Protein AF-A0A9D3S761-F1 (afdb_monomer_lite)

Sequence (137 aa):
MAGTALKRLMAEYKQLTLNPPEGIVAGPVNEENFFEWEALIMGPEDTCFEGGVFPAILSFPSDYPSAPEDEIHLRNVPPQHIPGRPRVHLHPARPRRRPHGLREQRRALEPRAERGEDPAVRGQHAGRAERRERSQR

Organism: Anguilla anguilla (NCBI:txid7936)

Structure (mmCIF, N/CA/C/O backbone):
data_AF-A0A9D3S761-F1
#
_entry.id   AF-A0A9D3S761-F1
#
loop_
_atom_site.group_PDB
_atom_site.id
_atom_site.type_symbol
_atom_site.label_atom_id
_atom_site.label_alt_id
_atom_site.label_comp_id
_atom_site.label_asym_id
_atom_site.label_entity_id
_atom_site.label_seq_id
_atom_site.pdbx_PDB_ins_code
_atom_site.Cartn_x
_atom_site.Cartn_y
_atom_site.Cartn_z
_atom_site.occupancy
_atom_site.B_iso_or_equiv
_atom_site.auth_seq_id
_atom_site.auth_comp_id
_atom_site.auth_asym_id
_atom_site.auth_atom_id
_atom_site.pdbx_PDB_model_num
ATOM 1 N N . MET A 1 1 ? 12.703 -11.622 -17.037 1.00 48.62 1 MET A N 1
ATOM 2 C CA . MET A 1 1 ? 12.870 -10.232 -17.520 1.00 48.62 1 MET A CA 1
ATOM 3 C C . MET A 1 1 ? 12.486 -9.281 -16.385 1.00 48.62 1 MET A C 1
ATOM 5 O O . MET A 1 1 ? 11.325 -8.936 -16.276 1.00 48.62 1 MET A O 1
ATOM 9 N N . ALA A 1 2 ? 13.419 -8.864 -15.521 1.00 57.59 2 ALA A N 1
ATOM 10 C CA . ALA A 1 2 ? 13.090 -8.028 -14.348 1.00 57.59 2 ALA A CA 1
ATOM 11 C C . ALA A 1 2 ? 12.852 -6.532 -14.675 1.00 57.59 2 ALA A C 1
ATOM 13 O O . ALA A 1 2 ? 12.344 -5.772 -13.855 1.00 57.59 2 ALA A O 1
ATOM 14 N N . GLY A 1 3 ? 13.205 -6.091 -15.890 1.00 69.88 3 GLY A N 1
ATOM 15 C CA . GLY A 1 3 ? 13.161 -4.676 -16.275 1.00 69.88 3 GLY A CA 1
ATOM 16 C C . GLY A 1 3 ? 11.761 -4.096 -16.508 1.00 69.88 3 GLY A C 1
ATOM 17 O O . GLY A 1 3 ? 11.621 -2.875 -16.524 1.00 69.88 3 GLY A O 1
ATOM 18 N N . THR A 1 4 ? 10.733 -4.929 -16.701 1.00 82.69 4 THR A N 1
ATOM 19 C CA . THR A 1 4 ? 9.351 -4.465 -16.931 1.00 82.69 4 THR A CA 1
ATOM 20 C C . THR A 1 4 ? 8.609 -4.248 -15.612 1.00 82.69 4 THR A C 1
ATOM 22 O O . THR A 1 4 ? 7.952 -3.220 -15.454 1.00 82.69 4 THR A O 1
ATOM 25 N N . ALA A 1 5 ? 8.792 -5.153 -14.644 1.00 85.31 5 ALA A N 1
ATOM 26 C CA . ALA A 1 5 ? 8.184 -5.069 -13.317 1.00 85.31 5 ALA A CA 1
ATOM 27 C C . ALA A 1 5 ? 8.613 -3.804 -12.568 1.00 85.31 5 ALA A C 1
ATOM 29 O O . ALA A 1 5 ? 7.772 -3.025 -12.126 1.00 85.31 5 ALA A O 1
ATOM 30 N N . LEU A 1 6 ? 9.921 -3.530 -12.528 1.00 88.44 6 LEU A N 1
ATOM 31 C CA . LEU A 1 6 ? 10.459 -2.334 -11.878 1.00 88.44 6 LEU A CA 1
ATOM 32 C C . LEU A 1 6 ? 9.903 -1.039 -12.489 1.00 88.44 6 LEU A C 1
ATOM 34 O O . LEU A 1 6 ? 9.496 -0.133 -11.768 1.00 88.44 6 LEU A O 1
ATOM 38 N N . LYS A 1 7 ? 9.832 -0.961 -13.825 1.00 88.69 7 LYS A N 1
ATOM 39 C CA . LYS A 1 7 ? 9.255 0.200 -14.523 1.00 88.69 7 LYS A CA 1
ATOM 40 C C . LYS A 1 7 ? 7.786 0.403 -14.169 1.00 88.69 7 LYS A C 1
ATOM 42 O O . LYS A 1 7 ? 7.356 1.546 -14.023 1.00 88.69 7 LYS A O 1
ATOM 47 N N . ARG A 1 8 ? 7.022 -0.687 -14.033 1.00 89.94 8 ARG A N 1
ATOM 48 C CA . ARG A 1 8 ? 5.624 -0.616 -13.604 1.00 89.94 8 ARG A CA 1
ATOM 49 C C . ARG A 1 8 ? 5.526 -0.101 -12.169 1.00 89.94 8 ARG A C 1
ATOM 51 O O . ARG A 1 8 ? 4.804 0.861 -11.949 1.00 89.94 8 ARG A O 1
ATOM 58 N N . LEU A 1 9 ? 6.291 -0.668 -11.238 1.00 90.62 9 LEU A N 1
ATOM 59 C CA . LEU A 1 9 ? 6.295 -0.260 -9.828 1.00 90.62 9 LEU A CA 1
ATOM 60 C C . LEU A 1 9 ? 6.701 1.212 -9.652 1.00 90.62 9 LEU A C 1
ATOM 62 O O . LEU A 1 9 ? 6.060 1.944 -8.906 1.00 90.62 9 LEU A O 1
ATOM 66 N N . MET A 1 10 ? 7.695 1.694 -10.400 1.00 90.88 10 MET A N 1
ATOM 67 C CA . MET A 1 10 ? 8.058 3.118 -10.411 1.00 90.88 10 MET A CA 1
ATOM 68 C C . MET A 1 10 ? 6.919 4.015 -10.918 1.00 90.88 10 MET A C 1
ATOM 70 O O . MET A 1 10 ? 6.715 5.113 -10.397 1.00 90.88 10 MET A O 1
ATOM 74 N N . ALA A 1 11 ? 6.172 3.569 -11.933 1.00 90.62 11 ALA A N 1
ATOM 75 C CA . ALA A 1 11 ? 5.023 4.310 -12.444 1.00 90.62 11 ALA A CA 1
ATOM 76 C C . ALA A 1 11 ? 3.873 4.353 -11.425 1.00 90.62 11 ALA A C 1
ATOM 78 O O . ALA A 1 11 ? 3.318 5.428 -11.206 1.00 90.62 11 ALA A O 1
ATOM 79 N N . GLU A 1 12 ? 3.564 3.226 -10.778 1.00 90.81 12 GLU A N 1
ATOM 80 C CA . GLU A 1 12 ? 2.575 3.122 -9.691 1.00 90.81 12 GLU A CA 1
ATOM 81 C C . GLU A 1 12 ? 2.952 4.039 -8.520 1.00 90.81 12 GLU A C 1
ATOM 83 O O . GLU A 1 12 ? 2.145 4.855 -8.081 1.00 90.81 12 GLU A O 1
ATOM 88 N N . TYR A 1 13 ? 4.213 4.000 -8.077 1.00 92.06 13 TYR A N 1
ATOM 89 C CA . TYR A 1 13 ? 4.703 4.858 -6.997 1.00 92.06 13 TYR A CA 1
ATOM 90 C C . TYR A 1 13 ? 4.539 6.346 -7.334 1.00 92.06 13 TYR A C 1
ATOM 92 O O . TYR A 1 13 ? 4.064 7.142 -6.520 1.00 92.06 13 TYR A O 1
ATOM 100 N N . LYS A 1 14 ? 4.859 6.731 -8.575 1.00 92.19 14 LYS A N 1
ATOM 101 C CA . LYS A 1 14 ? 4.637 8.098 -9.052 1.00 92.19 14 LYS A CA 1
ATOM 102 C C . LYS A 1 14 ? 3.152 8.467 -9.063 1.00 92.19 14 LYS A C 1
ATOM 104 O O . LYS A 1 14 ? 2.826 9.600 -8.721 1.00 92.19 14 LYS A O 1
ATOM 109 N N . GLN A 1 15 ? 2.260 7.551 -9.445 1.00 91.12 15 GLN A N 1
ATOM 110 C CA . GLN A 1 15 ? 0.815 7.796 -9.398 1.00 91.12 15 GLN A CA 1
ATOM 111 C C . GLN A 1 15 ? 0.319 7.985 -7.965 1.00 91.12 15 GLN A C 1
ATOM 113 O O . GLN A 1 15 ? -0.390 8.954 -7.71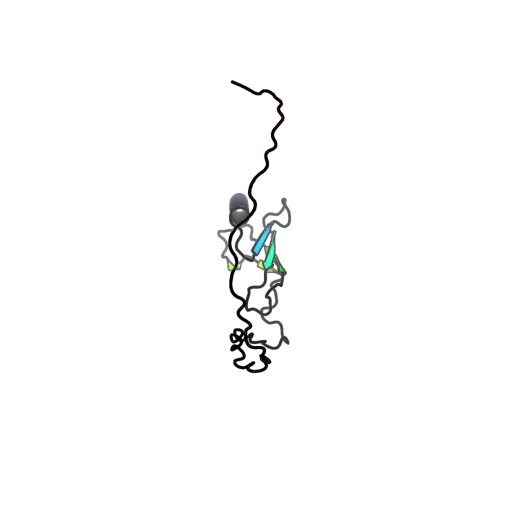8 1.00 91.12 15 GLN A O 1
ATOM 118 N N . LEU A 1 16 ? 0.756 7.145 -7.025 1.00 90.75 16 LEU A N 1
ATOM 119 C CA . LEU A 1 16 ? 0.432 7.286 -5.603 1.00 90.75 16 LEU A CA 1
ATOM 120 C C . LEU A 1 16 ? 0.958 8.595 -5.010 1.00 90.75 16 LEU A C 1
ATOM 122 O O . LEU A 1 16 ? 0.287 9.215 -4.196 1.00 90.75 16 LEU A O 1
ATOM 126 N N . THR A 1 17 ? 2.132 9.052 -5.449 1.00 89.38 17 THR A N 1
ATOM 127 C CA . THR A 1 17 ? 2.686 10.343 -5.010 1.00 89.38 17 THR A CA 1
ATOM 128 C C . THR A 1 17 ? 1.890 11.525 -5.574 1.00 89.38 17 THR A C 1
ATOM 130 O O . THR A 1 17 ? 1.720 12.538 -4.901 1.00 89.38 17 THR A O 1
ATOM 133 N N . LEU A 1 18 ? 1.420 11.422 -6.822 1.00 92.62 18 LEU A N 1
ATOM 134 C CA . LEU A 1 18 ? 0.661 12.483 -7.491 1.00 92.62 18 LEU A CA 1
ATOM 135 C C . LEU A 1 18 ? -0.790 12.565 -7.010 1.00 92.62 18 LEU A C 1
ATOM 137 O O . LEU A 1 18 ? -1.322 13.660 -6.865 1.00 92.62 18 LEU A O 1
ATOM 141 N N . ASN A 1 19 ? -1.422 11.415 -6.798 1.00 91.62 19 ASN A N 1
ATOM 142 C CA . ASN A 1 19 ? -2.818 11.286 -6.406 1.00 91.62 19 ASN A CA 1
ATOM 143 C C . ASN A 1 19 ? -2.906 10.265 -5.265 1.00 91.62 19 ASN A C 1
ATOM 145 O O . ASN A 1 19 ? -3.279 9.112 -5.507 1.00 91.62 19 ASN A O 1
ATOM 149 N N . PRO A 1 20 ? -2.521 10.653 -4.036 1.00 89.00 20 PRO A N 1
ATOM 150 C CA . PRO A 1 20 ? -2.577 9.742 -2.908 1.00 89.00 20 PRO A CA 1
ATOM 151 C C . PRO A 1 20 ? -4.039 9.388 -2.600 1.00 89.00 20 PRO A C 1
ATOM 153 O O . PRO A 1 20 ? -4.869 10.294 -2.469 1.00 89.00 20 PRO A O 1
ATOM 156 N N . PRO A 1 21 ? -4.379 8.093 -2.496 1.00 87.75 21 PRO A N 1
ATOM 157 C CA . PRO A 1 21 ? -5.695 7.673 -2.040 1.00 87.75 21 PRO A CA 1
ATOM 158 C C . PRO A 1 21 ? -5.959 8.167 -0.614 1.00 87.75 21 PRO A C 1
ATOM 160 O O . PRO A 1 21 ? -5.075 8.181 0.244 1.00 87.75 21 PRO A O 1
ATOM 163 N N . GLU A 1 22 ? -7.200 8.564 -0.346 1.00 88.25 22 GLU A N 1
ATOM 164 C CA . GLU A 1 22 ? -7.604 8.967 0.996 1.00 88.25 22 GLU A CA 1
ATOM 165 C C . GLU A 1 22 ? -7.431 7.794 1.964 1.00 88.25 22 GLU A C 1
ATOM 167 O O . GLU A 1 22 ? -7.779 6.653 1.658 1.00 88.25 22 GLU A O 1
ATOM 172 N N . GLY A 1 23 ? -6.850 8.057 3.131 1.00 86.62 23 GLY A N 1
ATOM 173 C CA . GLY A 1 23 ? -6.647 7.005 4.120 1.00 86.62 23 GLY A CA 1
ATOM 174 C C . GLY A 1 23 ? -5.404 6.143 3.909 1.00 86.62 23 GLY A C 1
ATOM 175 O O . GLY A 1 23 ? -5.089 5.369 4.802 1.00 86.62 23 GLY A O 1
ATOM 176 N N . ILE A 1 24 ? -4.685 6.235 2.786 1.00 89.81 24 ILE A N 1
ATOM 177 C CA . ILE A 1 24 ? -3.587 5.305 2.487 1.00 89.81 24 ILE A CA 1
ATOM 178 C C . ILE A 1 24 ? -2.349 6.062 2.011 1.00 89.81 24 ILE A C 1
ATOM 180 O O . ILE A 1 24 ? -2.388 6.836 1.058 1.00 89.81 24 ILE A O 1
ATOM 184 N N . VAL A 1 25 ? -1.215 5.778 2.644 1.00 90.62 25 VAL A N 1
ATOM 185 C CA . VAL A 1 25 ? 0.108 6.237 2.207 1.00 90.62 25 VAL A CA 1
ATOM 186 C C . VAL A 1 25 ? 0.946 5.003 1.932 1.00 90.62 25 VAL A C 1
ATOM 188 O O . VAL A 1 25 ? 1.039 4.160 2.809 1.00 90.62 25 VAL A O 1
ATOM 191 N N . ALA A 1 26 ? 1.544 4.864 0.750 1.00 92.62 26 ALA A N 1
ATOM 192 C CA . ALA A 1 26 ? 2.367 3.699 0.429 1.00 92.62 26 ALA A CA 1
ATOM 193 C C . ALA A 1 26 ? 3.592 4.066 -0.412 1.00 92.62 26 ALA A C 1
ATOM 195 O O . ALA A 1 26 ? 3.524 4.956 -1.262 1.00 92.62 26 ALA A O 1
ATOM 196 N N . GLY A 1 27 ? 4.700 3.359 -0.196 1.00 93.31 27 GLY A N 1
ATOM 197 C CA . GLY A 1 27 ? 5.932 3.547 -0.954 1.00 93.31 27 GLY A CA 1
ATOM 198 C C . GLY A 1 27 ? 6.973 2.458 -0.693 1.00 93.31 27 GLY A C 1
ATOM 199 O O . GLY A 1 27 ? 6.821 1.678 0.245 1.00 93.31 27 GLY A O 1
ATOM 200 N N . PRO A 1 28 ? 8.024 2.375 -1.524 1.00 93.25 28 PRO A N 1
ATOM 201 C CA . PRO A 1 28 ? 9.091 1.394 -1.356 1.00 93.25 28 PRO A CA 1
ATOM 202 C C . PRO A 1 28 ? 9.820 1.585 -0.020 1.00 93.25 28 PRO A C 1
ATOM 204 O O . PRO A 1 28 ? 10.110 2.711 0.378 1.00 93.25 28 PRO A O 1
ATOM 207 N N . VAL A 1 29 ? 10.146 0.477 0.653 1.00 90.88 29 VAL A N 1
ATOM 208 C CA . VAL A 1 29 ? 10.872 0.480 1.940 1.00 90.88 29 VAL A CA 1
ATOM 209 C C . VAL A 1 29 ? 12.305 0.992 1.761 1.00 90.88 29 VAL A C 1
ATOM 211 O O . VAL A 1 29 ? 12.851 1.655 2.640 1.00 90.88 29 VAL A O 1
ATOM 214 N N . ASN A 1 30 ? 12.925 0.678 0.621 1.00 88.50 30 ASN A N 1
ATOM 215 C CA . ASN A 1 30 ? 14.259 1.139 0.250 1.00 88.50 30 ASN A CA 1
ATOM 216 C C . ASN A 1 30 ? 14.303 1.429 -1.260 1.00 88.50 30 ASN A C 1
ATOM 218 O O . ASN A 1 30 ? 13.652 0.753 -2.056 1.00 88.50 30 ASN A O 1
ATOM 222 N N . GLU A 1 31 ? 15.117 2.400 -1.662 1.00 84.00 31 GLU A N 1
ATOM 223 C CA . GLU A 1 31 ? 15.351 2.785 -3.056 1.00 84.00 31 GLU A CA 1
ATOM 224 C C . GLU A 1 31 ? 16.037 1.669 -3.866 1.00 84.00 31 GLU A C 1
ATOM 226 O O . GLU A 1 31 ? 15.884 1.599 -5.086 1.00 84.00 31 GLU A O 1
ATOM 231 N N . GLU A 1 32 ? 16.751 0.761 -3.191 1.00 85.50 32 GLU A N 1
ATOM 232 C CA . GLU A 1 32 ? 17.407 -0.399 -3.808 1.00 85.50 32 GLU A CA 1
ATOM 233 C C . GLU A 1 32 ? 16.440 -1.560 -4.098 1.00 85.50 32 GLU A C 1
ATOM 235 O O . GLU A 1 32 ? 16.651 -2.314 -5.051 1.00 85.50 32 GLU A O 1
ATOM 240 N N . ASN A 1 33 ? 15.369 -1.706 -3.304 1.00 86.94 33 ASN A N 1
ATOM 241 C CA . ASN A 1 33 ? 14.392 -2.788 -3.438 1.00 86.94 33 ASN A CA 1
ATOM 242 C C . ASN A 1 33 ? 12.970 -2.246 -3.622 1.00 86.94 33 ASN A C 1
ATOM 244 O O . ASN A 1 33 ? 12.184 -2.142 -2.683 1.00 86.94 33 ASN A O 1
ATOM 248 N N . PHE A 1 34 ? 12.610 -1.994 -4.876 1.00 89.94 34 PHE A N 1
ATOM 249 C CA . PHE A 1 34 ? 11.269 -1.545 -5.252 1.00 89.94 34 PHE A CA 1
ATOM 250 C C . PHE A 1 34 ? 10.185 -2.629 -5.158 1.00 89.94 34 PHE A C 1
ATOM 252 O O . PHE A 1 34 ? 9.026 -2.319 -5.415 1.00 89.94 34 PHE A O 1
ATOM 259 N N . PHE A 1 35 ? 10.527 -3.876 -4.821 1.00 90.44 35 PHE A N 1
ATOM 260 C CA . PHE A 1 35 ? 9.564 -4.972 -4.682 1.00 90.44 35 PHE A CA 1
ATOM 261 C C . PHE A 1 35 ? 9.010 -5.111 -3.262 1.00 90.44 35 PHE A C 1
ATOM 263 O O . PHE A 1 35 ? 8.096 -5.901 -3.055 1.00 90.44 35 PHE A O 1
ATOM 270 N N . GLU A 1 36 ? 9.512 -4.353 -2.287 1.00 91.69 36 GLU A N 1
ATOM 271 C CA . GLU A 1 36 ? 8.943 -4.305 -0.938 1.00 91.69 36 GLU A CA 1
ATOM 272 C C . GLU A 1 36 ? 8.518 -2.888 -0.595 1.00 91.69 36 GLU A C 1
ATOM 274 O O . GLU A 1 36 ? 9.324 -1.958 -0.644 1.00 91.69 36 GLU A O 1
ATOM 279 N N . TRP A 1 37 ? 7.235 -2.713 -0.294 1.00 93.69 37 TRP A N 1
ATOM 280 C CA . TRP A 1 37 ? 6.646 -1.422 0.031 1.00 93.69 37 TRP A CA 1
ATOM 281 C C . TRP A 1 37 ? 6.068 -1.438 1.438 1.00 93.69 37 TRP A C 1
ATOM 283 O O . TRP A 1 37 ? 5.504 -2.436 1.880 1.00 93.69 37 TRP A O 1
ATOM 293 N N . GLU A 1 38 ? 6.182 -0.309 2.122 1.00 93.06 38 GLU A N 1
ATOM 294 C CA . GLU A 1 38 ? 5.459 -0.030 3.352 1.00 93.06 38 GLU A CA 1
ATOM 295 C C . GLU A 1 38 ? 4.229 0.812 3.021 1.00 93.06 38 GLU A C 1
ATOM 297 O O . GLU A 1 38 ? 4.300 1.773 2.252 1.00 93.06 38 GLU A O 1
ATOM 302 N N . ALA A 1 39 ? 3.092 0.432 3.594 1.00 91.50 39 ALA A N 1
ATOM 303 C CA . ALA A 1 39 ? 1.838 1.149 3.497 1.00 91.50 39 ALA A CA 1
ATOM 304 C C . ALA A 1 39 ? 1.307 1.479 4.893 1.00 91.50 39 ALA A C 1
ATOM 306 O O . ALA A 1 39 ? 1.211 0.612 5.754 1.00 91.50 39 ALA A O 1
ATOM 307 N N . LEU A 1 40 ? 0.921 2.728 5.114 1.00 90.44 40 LEU A N 1
ATOM 308 C CA . LEU A 1 40 ? 0.193 3.185 6.286 1.00 90.44 40 LEU A CA 1
ATOM 309 C C . LEU A 1 40 ? -1.279 3.309 5.914 1.00 90.44 40 LEU A C 1
ATOM 311 O O . LEU A 1 40 ? -1.646 4.115 5.057 1.00 90.44 40 LEU A O 1
ATOM 315 N N . ILE A 1 41 ? -2.112 2.510 6.570 1.00 90.19 41 ILE A N 1
ATOM 316 C CA . ILE A 1 41 ? -3.556 2.479 6.355 1.00 90.19 41 ILE A CA 1
ATOM 317 C C . ILE A 1 41 ? -4.221 3.167 7.543 1.00 90.19 41 ILE A C 1
ATOM 319 O O . ILE A 1 41 ? -4.098 2.717 8.682 1.00 90.19 41 ILE A O 1
ATOM 323 N N . MET A 1 42 ? -4.916 4.267 7.290 1.00 90.56 42 MET A N 1
ATOM 324 C CA . MET A 1 42 ? -5.765 4.938 8.264 1.00 90.56 42 MET A CA 1
ATOM 325 C C . MET A 1 42 ? -7.058 4.145 8.420 1.00 90.56 42 MET A C 1
ATOM 327 O O . MET A 1 42 ? -7.665 3.703 7.444 1.00 90.56 42 MET A O 1
ATOM 331 N N . GLY A 1 43 ? -7.473 3.944 9.665 1.00 87.00 43 GLY A N 1
ATOM 332 C CA . GLY A 1 43 ? -8.719 3.259 9.952 1.00 87.00 43 GLY A CA 1
ATOM 333 C C . GLY A 1 43 ? -9.921 4.068 9.453 1.00 87.00 43 GLY A C 1
ATOM 334 O O . GLY A 1 43 ? -9.982 5.267 9.742 1.00 87.00 43 GLY A O 1
ATOM 335 N N . PRO A 1 44 ? -10.878 3.442 8.743 1.00 86.06 44 PRO A N 1
ATOM 336 C CA . PRO A 1 44 ? -12.037 4.147 8.207 1.00 86.06 44 PRO A CA 1
ATOM 337 C C . PRO A 1 44 ? -12.916 4.728 9.317 1.00 86.06 44 PRO A C 1
ATOM 339 O O . PRO A 1 44 ? -13.020 4.132 10.399 1.00 86.06 44 PRO A O 1
ATOM 342 N N . GLU A 1 45 ? -13.599 5.833 9.015 1.00 84.88 45 GLU A N 1
ATOM 343 C CA . GLU A 1 45 ? -14.695 6.341 9.847 1.00 84.88 45 GLU A CA 1
ATOM 344 C C . GLU A 1 45 ? -15.799 5.286 10.013 1.00 84.88 45 GLU A C 1
ATOM 346 O O . GLU A 1 45 ? -15.936 4.369 9.198 1.00 84.88 45 GLU A O 1
ATOM 351 N N . ASP A 1 46 ? -16.537 5.360 11.119 1.00 83.38 46 ASP A N 1
ATOM 352 C CA . ASP A 1 46 ? -17.607 4.416 11.475 1.00 83.38 46 ASP A CA 1
ATOM 353 C C . ASP A 1 46 ? -17.146 2.957 11.697 1.00 83.38 46 ASP A C 1
ATOM 355 O O . ASP A 1 46 ? -17.963 2.036 11.826 1.00 83.38 46 ASP A O 1
ATOM 359 N N . THR A 1 47 ? -15.837 2.713 11.819 1.00 83.31 47 THR A N 1
ATOM 360 C CA . THR A 1 47 ? -15.284 1.398 12.180 1.00 83.31 47 THR A CA 1
ATOM 361 C C . THR A 1 47 ? -14.628 1.411 13.557 1.00 83.31 47 THR A C 1
ATOM 363 O O . THR A 1 47 ? -14.282 2.449 14.114 1.00 83.31 47 THR A O 1
ATOM 366 N N . CYS A 1 48 ? -14.380 0.230 14.134 1.00 80.88 48 CYS A N 1
ATOM 367 C CA . CYS A 1 48 ? -13.620 0.128 15.386 1.00 80.88 48 CYS A CA 1
ATOM 368 C C . CYS A 1 48 ? -12.141 0.536 15.249 1.00 80.88 48 CYS A C 1
ATOM 370 O O . CYS A 1 48 ? -11.450 0.620 16.271 1.00 80.88 48 CYS A O 1
ATOM 372 N N . PHE A 1 49 ? -11.691 0.778 14.016 1.00 82.06 49 PHE A N 1
ATOM 373 C CA . PHE A 1 49 ? -10.352 1.213 13.651 1.00 82.06 49 PHE A CA 1
ATOM 374 C C . PHE A 1 49 ? -10.254 2.728 13.441 1.00 82.06 49 PHE A C 1
ATOM 376 O O . PHE A 1 49 ? -9.138 3.204 13.264 1.00 82.06 49 PHE A O 1
ATOM 383 N N . GLU A 1 50 ? -11.370 3.472 13.476 1.00 86.50 50 GLU A N 1
ATOM 384 C CA . GLU A 1 50 ? -11.401 4.928 13.282 1.00 86.50 50 GLU A CA 1
ATOM 385 C C . GLU A 1 50 ? -10.323 5.635 14.121 1.00 86.50 50 GLU A C 1
ATOM 387 O O . GLU A 1 50 ? -10.168 5.383 15.321 1.00 86.50 50 GLU A O 1
ATOM 392 N N . GLY A 1 51 ? -9.544 6.501 13.464 1.00 85.00 51 GLY A N 1
ATOM 393 C CA . GLY A 1 51 ? -8.428 7.230 14.077 1.00 85.00 51 GLY A CA 1
ATOM 394 C C . GLY A 1 51 ? -7.163 6.396 14.331 1.00 85.00 51 GLY A C 1
ATOM 395 O O . GLY A 1 51 ? -6.183 6.926 14.854 1.00 85.00 51 GLY A O 1
ATOM 396 N N . GLY A 1 52 ? -7.158 5.108 13.979 1.00 87.69 52 GLY A N 1
ATOM 397 C CA . GLY A 1 52 ? -5.975 4.248 13.995 1.00 87.69 52 GLY A CA 1
ATOM 398 C C . GLY A 1 52 ? -5.122 4.391 12.733 1.00 87.69 52 GLY A C 1
ATOM 399 O O . GLY A 1 52 ? -5.627 4.742 11.669 1.00 87.69 52 GLY A O 1
ATOM 400 N N . VAL A 1 53 ? -3.829 4.078 12.846 1.00 89.62 53 VAL A N 1
ATOM 401 C CA . VAL A 1 53 ? -2.895 3.976 11.714 1.00 89.62 53 VAL A CA 1
ATOM 402 C C . VAL A 1 53 ? -2.222 2.612 11.778 1.00 89.62 53 VAL A C 1
ATOM 404 O O . VAL A 1 53 ? -1.635 2.256 12.800 1.00 89.62 53 VAL A O 1
ATOM 407 N N . PHE A 1 54 ? -2.323 1.849 10.694 1.00 88.81 54 PHE A N 1
ATOM 408 C CA . PHE A 1 54 ? -1.877 0.463 10.626 1.00 88.81 54 PHE A CA 1
ATOM 409 C C . PHE A 1 54 ? -0.784 0.319 9.564 1.00 88.81 54 PHE A C 1
ATOM 411 O O . PHE A 1 54 ? -1.080 0.474 8.377 1.00 88.81 54 PHE A O 1
ATOM 418 N N . PRO A 1 55 ? 0.471 0.051 9.965 1.00 89.19 55 PRO A N 1
ATOM 419 C CA . PRO A 1 55 ? 1.544 -0.227 9.025 1.00 89.19 55 PRO A CA 1
ATOM 420 C C . PRO A 1 55 ? 1.397 -1.639 8.449 1.00 89.19 55 PRO A C 1
ATOM 422 O O . PRO A 1 55 ? 1.249 -2.613 9.186 1.00 89.19 55 PRO A O 1
ATOM 425 N N . ALA A 1 56 ? 1.477 -1.747 7.130 1.00 90.19 56 ALA A N 1
ATOM 426 C CA . ALA A 1 56 ? 1.419 -2.981 6.370 1.00 90.19 56 ALA A CA 1
ATOM 427 C C . ALA A 1 56 ? 2.600 -3.054 5.397 1.00 90.19 56 ALA A C 1
ATOM 429 O O . ALA A 1 56 ? 3.071 -2.034 4.901 1.00 90.19 56 ALA A O 1
ATOM 430 N N . ILE A 1 57 ? 3.073 -4.266 5.115 1.00 90.81 57 ILE A N 1
ATOM 431 C CA . ILE A 1 57 ? 4.170 -4.501 4.170 1.00 90.81 57 ILE A CA 1
ATOM 432 C C . ILE A 1 57 ? 3.622 -5.243 2.956 1.00 90.81 57 ILE A C 1
ATOM 434 O O . ILE A 1 57 ? 3.024 -6.307 3.100 1.00 90.81 57 ILE A O 1
ATOM 438 N N . LEU A 1 58 ? 3.845 -4.688 1.771 1.00 89.94 58 LEU A N 1
ATOM 439 C CA . LEU A 1 58 ? 3.492 -5.249 0.471 1.00 89.94 58 LEU A CA 1
ATOM 440 C C . LEU A 1 58 ? 4.749 -5.826 -0.175 1.00 89.94 58 LEU A C 1
ATOM 442 O O . LEU A 1 58 ? 5.757 -5.131 -0.295 1.00 89.94 58 LEU A O 1
ATOM 446 N N . SER A 1 59 ? 4.693 -7.076 -0.623 1.00 90.19 59 SER A N 1
ATOM 447 C CA . SER A 1 59 ? 5.783 -7.704 -1.372 1.00 90.19 59 SER A CA 1
ATOM 448 C C . SER A 1 59 ? 5.309 -8.099 -2.767 1.00 90.19 59 SER A C 1
ATOM 450 O O . SER A 1 59 ? 4.369 -8.879 -2.910 1.00 90.19 59 SER A O 1
ATOM 452 N N . PHE A 1 60 ? 5.964 -7.547 -3.787 1.00 88.62 60 PHE A N 1
ATOM 453 C CA . PHE A 1 60 ? 5.653 -7.752 -5.197 1.00 88.62 60 PHE A CA 1
ATOM 454 C C . PHE A 1 60 ? 6.544 -8.847 -5.803 1.00 88.62 60 PHE A C 1
ATOM 456 O O . PHE A 1 60 ? 7.753 -8.866 -5.553 1.00 88.62 60 PHE A O 1
ATOM 463 N N . PRO A 1 61 ? 5.997 -9.734 -6.649 1.00 87.31 61 PRO A N 1
ATOM 464 C CA . PRO A 1 61 ? 6.796 -10.723 -7.359 1.00 87.31 61 PRO A CA 1
ATOM 465 C C . PRO A 1 61 ? 7.595 -10.093 -8.510 1.00 87.31 61 PRO A C 1
ATOM 467 O O . PRO A 1 61 ? 7.244 -9.048 -9.061 1.00 87.31 61 PRO A O 1
ATOM 470 N N . SER A 1 62 ? 8.663 -10.771 -8.937 1.00 82.69 62 SER A N 1
ATOM 471 C CA . SER A 1 62 ? 9.507 -10.321 -10.060 1.00 82.69 62 SER A CA 1
ATOM 472 C C . SER A 1 62 ? 8.800 -10.331 -11.424 1.00 82.69 62 SER A C 1
ATOM 474 O O . SER A 1 62 ? 9.265 -9.659 -12.345 1.00 82.69 62 SER A O 1
ATOM 476 N N . ASP A 1 63 ? 7.690 -11.064 -11.549 1.00 82.69 63 ASP A N 1
ATOM 477 C CA . ASP A 1 63 ? 6.868 -11.165 -12.765 1.00 82.69 63 ASP A CA 1
ATOM 478 C C . ASP A 1 63 ? 5.683 -10.178 -12.787 1.00 82.69 63 ASP A C 1
ATOM 480 O O . ASP A 1 63 ? 4.813 -10.239 -13.656 1.00 82.69 63 ASP A O 1
ATOM 484 N N . TYR A 1 64 ? 5.648 -9.221 -11.855 1.00 82.38 64 TYR A N 1
ATOM 485 C CA . TYR A 1 64 ? 4.642 -8.161 -11.840 1.00 82.38 64 TYR A CA 1
ATOM 486 C C . TYR A 1 64 ? 4.667 -7.324 -13.141 1.00 82.38 64 TYR A C 1
ATOM 488 O O . TYR A 1 64 ? 5.745 -7.018 -13.659 1.00 82.38 64 TYR A O 1
ATOM 496 N N . PRO A 1 65 ? 3.518 -6.890 -13.690 1.00 77.31 65 PRO A N 1
ATOM 497 C CA . PRO A 1 65 ? 2.137 -7.165 -13.276 1.00 77.31 65 PRO A CA 1
ATOM 498 C C . PRO A 1 65 ? 1.520 -8.411 -13.939 1.00 77.31 65 PRO A C 1
ATOM 500 O O . PRO A 1 65 ? 0.314 -8.599 -13.866 1.00 77.31 65 PRO A O 1
ATOM 503 N N . SER A 1 66 ? 2.309 -9.224 -14.648 1.00 76.31 66 SER A N 1
ATOM 504 C CA . SER A 1 66 ? 1.816 -10.408 -15.369 1.00 76.31 66 SER A CA 1
ATOM 505 C C . SER A 1 66 ? 1.414 -11.548 -14.429 1.00 76.31 66 SER A C 1
ATOM 507 O O . SER A 1 66 ? 0.618 -12.404 -14.813 1.00 76.31 66 SER A O 1
ATOM 509 N N . ALA A 1 67 ? 1.979 -11.571 -13.219 1.00 68.56 67 ALA A N 1
ATOM 510 C CA . ALA A 1 67 ? 1.552 -12.457 -12.146 1.00 68.56 67 ALA A CA 1
ATOM 511 C C . ALA A 1 67 ? 0.147 -12.064 -11.639 1.00 68.56 67 ALA A C 1
ATOM 513 O O . ALA A 1 67 ? -0.159 -10.870 -11.568 1.00 68.56 67 ALA A O 1
ATOM 514 N N . PRO A 1 68 ? -0.704 -13.041 -11.283 1.00 67.38 68 PRO A N 1
ATOM 515 C CA . PRO A 1 68 ? -2.023 -12.771 -10.720 1.00 67.38 68 PRO A CA 1
ATOM 516 C C . PRO A 1 68 ? -1.924 -11.951 -9.425 1.00 67.38 68 PRO A C 1
ATOM 518 O O . PRO A 1 68 ? -0.982 -12.101 -8.647 1.00 67.38 68 PRO A O 1
ATOM 521 N N . GLU A 1 69 ? -2.913 -11.088 -9.191 1.00 63.53 69 GLU A N 1
ATOM 522 C CA . GLU A 1 69 ? -2.946 -10.128 -8.074 1.00 63.53 69 GLU A CA 1
ATOM 523 C C . GLU A 1 69 ? -2.872 -10.809 -6.693 1.00 63.53 69 GLU A C 1
ATOM 525 O O . GLU A 1 69 ? -2.342 -10.230 -5.747 1.00 63.53 69 GLU A O 1
ATOM 530 N N . ASP A 1 70 ? -3.309 -12.071 -6.602 1.00 62.31 70 ASP A N 1
ATOM 531 C CA . ASP A 1 70 ? -3.204 -12.929 -5.414 1.00 62.31 70 ASP A CA 1
ATOM 532 C C . ASP A 1 70 ? -1.758 -13.229 -4.971 1.00 62.31 70 ASP A C 1
ATOM 534 O O . ASP A 1 70 ? -1.535 -13.689 -3.850 1.00 62.31 70 ASP A O 1
ATOM 538 N N . GLU A 1 71 ? -0.760 -12.983 -5.825 1.00 65.94 71 GLU A N 1
ATOM 539 C CA . GLU A 1 71 ? 0.653 -13.201 -5.497 1.00 65.94 71 GLU A CA 1
ATOM 540 C C . GLU A 1 71 ? 1.296 -11.986 -4.793 1.00 65.94 71 GLU A C 1
ATOM 542 O O . GLU A 1 71 ? 2.418 -12.082 -4.290 1.00 65.94 71 GLU A O 1
ATOM 547 N N . ILE A 1 72 ? 0.590 -10.847 -4.697 1.00 78.88 72 ILE A N 1
ATOM 548 C CA . ILE A 1 72 ? 1.035 -9.701 -3.891 1.00 78.88 72 ILE A CA 1
ATOM 549 C C . ILE A 1 72 ? 0.840 -10.044 -2.415 1.00 78.88 72 ILE A C 1
ATOM 551 O O . ILE A 1 72 ? -0.277 -10.144 -1.907 1.00 78.88 72 ILE A O 1
ATOM 555 N N . HIS A 1 73 ? 1.947 -10.206 -1.697 1.00 81.06 73 HIS A N 1
ATOM 556 C CA . HIS A 1 73 ? 1.897 -10.644 -0.311 1.00 81.06 73 HIS A CA 1
ATOM 557 C C . HIS A 1 73 ? 1.753 -9.444 0.631 1.00 81.06 73 HIS A C 1
ATOM 559 O O . HIS A 1 73 ? 2.700 -8.676 0.812 1.00 81.06 73 HIS A O 1
ATOM 565 N N . LEU A 1 74 ? 0.574 -9.291 1.242 1.00 82.50 74 LEU A N 1
ATOM 566 C CA . LEU A 1 74 ? 0.296 -8.261 2.245 1.00 82.50 74 LEU A CA 1
ATOM 567 C C . LEU A 1 74 ? 0.506 -8.822 3.659 1.00 82.50 74 LEU A C 1
ATOM 569 O O . LEU A 1 74 ? -0.203 -9.725 4.104 1.00 82.50 74 LEU A O 1
ATOM 573 N N . ARG A 1 75 ? 1.478 -8.271 4.385 1.00 81.44 75 ARG A N 1
ATOM 574 C CA . ARG A 1 75 ? 1.810 -8.633 5.771 1.00 81.44 75 ARG A CA 1
ATOM 575 C C . ARG A 1 75 ? 1.391 -7.514 6.730 1.00 81.44 75 ARG A C 1
ATOM 577 O O . ARG A 1 75 ? 1.365 -6.348 6.348 1.00 81.44 75 ARG A O 1
ATOM 584 N N . ASN A 1 76 ? 1.103 -7.877 7.983 1.00 77.00 76 ASN A N 1
ATOM 585 C CA . ASN A 1 76 ? 0.722 -6.969 9.082 1.00 77.00 76 ASN A CA 1
ATOM 586 C C . ASN A 1 76 ? -0.621 -6.232 8.913 1.00 77.00 76 ASN A C 1
ATOM 588 O O . ASN A 1 76 ? -0.807 -5.135 9.432 1.00 77.00 76 ASN A O 1
ATOM 592 N N . VAL A 1 77 ? -1.592 -6.852 8.238 1.00 68.81 77 VAL A N 1
ATOM 593 C CA . VAL A 1 77 ? -2.957 -6.311 8.153 1.00 68.81 77 VAL A CA 1
ATOM 594 C C . VAL A 1 77 ? -3.572 -6.233 9.554 1.00 68.81 77 VAL A C 1
ATOM 596 O O . VAL A 1 77 ? -3.459 -7.209 10.308 1.00 68.81 77 VAL A O 1
ATOM 599 N N . PRO A 1 78 ? -4.237 -5.119 9.925 1.00 64.88 78 PRO A N 1
ATOM 600 C CA . PRO A 1 78 ? -4.971 -5.063 11.178 1.00 64.88 78 PRO A CA 1
ATOM 601 C C . PRO A 1 78 ? -5.950 -6.238 11.267 1.00 64.88 78 PRO A C 1
ATOM 603 O O . PRO A 1 78 ? -6.590 -6.590 10.273 1.00 64.88 78 PRO A O 1
ATOM 606 N N . PRO A 1 79 ? -6.083 -6.876 12.440 1.00 65.31 79 PRO A N 1
ATOM 607 C CA . PRO A 1 79 ? -7.004 -7.988 12.595 1.00 65.31 79 PRO A CA 1
ATOM 608 C C . PRO A 1 79 ? -8.419 -7.526 12.242 1.00 65.31 79 PRO A C 1
ATOM 610 O O . PRO A 1 79 ? -8.937 -6.620 12.883 1.00 65.31 79 PRO A O 1
ATOM 613 N N . GLN A 1 80 ? -9.047 -8.192 11.264 1.00 61.72 80 GLN A N 1
ATOM 614 C CA . GLN A 1 80 ? -10.397 -7.923 10.725 1.00 61.72 80 GLN A CA 1
ATOM 615 C C . GLN A 1 80 ? -11.482 -7.802 11.824 1.00 61.72 80 GLN A C 1
ATOM 617 O O . GLN A 1 80 ? -12.569 -7.270 11.610 1.00 61.72 80 GLN A O 1
ATOM 622 N N . HIS A 1 81 ? -11.199 -8.344 13.011 1.00 55.31 81 HIS A N 1
ATOM 623 C CA . HIS A 1 81 ? -12.053 -8.348 14.182 1.00 55.31 81 HIS A CA 1
ATOM 624 C C . HIS A 1 81 ? -11.192 -8.082 15.420 1.00 55.31 81 HIS A C 1
ATOM 626 O O . HIS A 1 81 ? -10.336 -8.898 15.757 1.00 55.31 81 HIS A O 1
ATOM 632 N N . ILE A 1 82 ? -11.419 -6.963 16.113 1.00 56.72 82 ILE A N 1
ATOM 633 C CA . ILE A 1 82 ? -10.885 -6.753 17.466 1.00 56.72 82 ILE A CA 1
ATOM 634 C C . ILE A 1 82 ? -11.900 -7.360 18.448 1.00 56.72 82 ILE A C 1
ATOM 636 O O . ILE A 1 82 ? -12.943 -6.740 18.689 1.00 56.72 82 ILE A O 1
ATOM 640 N N . PRO A 1 83 ? -11.656 -8.556 19.017 1.00 47.75 83 PRO A N 1
ATOM 641 C CA . PRO A 1 83 ? -12.559 -9.127 20.006 1.00 47.75 83 PRO A CA 1
ATOM 642 C C . PRO A 1 83 ? -12.563 -8.251 21.267 1.00 47.75 83 PRO A C 1
ATOM 644 O O . PRO A 1 83 ? -11.520 -8.011 21.871 1.00 47.75 83 PRO A O 1
ATOM 647 N N . GLY A 1 84 ? -13.743 -7.774 21.675 1.00 55.62 84 GLY A N 1
ATOM 648 C CA . GLY A 1 84 ? -13.951 -7.172 22.999 1.00 55.62 84 GLY A CA 1
ATOM 649 C C . GLY A 1 84 ? -14.247 -5.669 23.064 1.00 55.62 84 GLY A C 1
ATOM 650 O O . GLY A 1 84 ? -14.472 -5.171 24.165 1.00 55.62 84 GLY A O 1
ATOM 651 N N . ARG A 1 85 ? -14.324 -4.927 21.947 1.00 51.66 85 ARG A N 1
ATOM 652 C CA . ARG A 1 85 ? -14.909 -3.570 21.986 1.00 51.66 85 ARG A CA 1
ATOM 653 C C . ARG A 1 85 ? -16.437 -3.659 21.867 1.00 51.66 85 ARG A C 1
ATOM 655 O O . ARG A 1 85 ? -16.925 -4.167 20.857 1.00 51.66 85 ARG A O 1
ATOM 662 N N . PRO A 1 86 ? -17.218 -3.184 22.857 1.00 45.03 86 PRO A N 1
ATOM 663 C CA . PRO A 1 86 ? -18.665 -3.106 22.705 1.00 45.03 86 PRO A CA 1
ATOM 664 C C . PRO A 1 86 ? -18.978 -2.189 21.518 1.00 45.03 86 PRO A C 1
ATOM 666 O O . PRO A 1 86 ? -18.412 -1.101 21.416 1.00 45.03 86 PRO A O 1
ATOM 669 N N . ARG A 1 87 ? -19.867 -2.631 20.616 1.00 52.03 87 ARG A N 1
ATOM 670 C CA . ARG A 1 87 ? -20.438 -1.795 19.547 1.00 52.03 87 ARG A CA 1
ATOM 671 C C . ARG A 1 87 ? -21.136 -0.607 20.199 1.00 52.03 87 ARG A C 1
ATOM 673 O O . ARG A 1 87 ? -22.323 -0.687 20.517 1.00 52.03 87 ARG A O 1
ATOM 680 N N . VAL A 1 88 ? -20.420 0.496 20.390 1.00 54.03 88 VAL A N 1
ATOM 681 C CA . VAL A 1 88 ? -21.059 1.786 20.613 1.00 54.03 88 VAL A CA 1
ATOM 682 C C . VAL A 1 88 ? -21.689 2.132 19.274 1.00 54.03 88 VAL A C 1
ATOM 684 O O . VAL A 1 88 ? -21.040 2.675 18.390 1.00 54.03 88 VAL A O 1
ATOM 687 N N . HIS A 1 89 ? -22.950 1.742 19.088 1.00 50.72 89 HIS A N 1
ATOM 688 C CA . HIS A 1 89 ? -23.777 2.389 18.084 1.00 50.72 89 HIS A CA 1
ATOM 689 C C . HIS A 1 89 ? -23.889 3.837 18.549 1.00 50.72 89 HIS A C 1
ATOM 691 O O . HIS A 1 89 ? -24.711 4.154 19.414 1.00 50.72 89 HIS A O 1
ATOM 697 N N . LEU A 1 90 ? -23.017 4.701 18.034 1.00 48.41 90 LEU A N 1
ATOM 698 C CA . LEU A 1 90 ? -23.232 6.136 18.054 1.00 48.41 90 LEU A CA 1
ATOM 699 C C . LEU A 1 90 ? -24.489 6.372 17.219 1.00 48.41 90 LEU A C 1
ATOM 701 O O . LEU A 1 90 ? -24.456 6.574 16.012 1.00 48.41 90 LEU A O 1
ATOM 705 N N . HIS A 1 91 ? -25.642 6.258 17.878 1.00 49.78 91 HIS A N 1
ATOM 706 C CA . HIS A 1 91 ? -26.886 6.764 17.337 1.00 49.78 91 HIS A 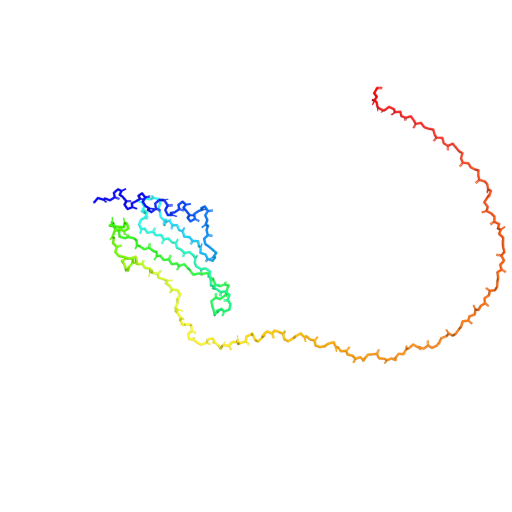CA 1
ATOM 707 C C . HIS A 1 91 ? -26.650 8.230 16.958 1.00 49.78 91 HIS A C 1
ATOM 709 O O . HIS A 1 91 ? -26.087 8.962 17.782 1.00 49.78 91 HIS A O 1
ATOM 715 N N . PRO A 1 92 ? -27.098 8.678 15.770 1.00 48.75 92 PRO A N 1
ATOM 716 C CA . PRO A 1 92 ? -26.977 10.073 15.382 1.00 48.75 92 PRO A CA 1
ATOM 717 C C . PRO A 1 92 ? -27.554 10.920 16.509 1.00 48.75 92 PRO A C 1
ATOM 719 O O . PRO A 1 92 ? -28.681 10.682 16.964 1.00 48.75 92 PRO A O 1
ATOM 722 N N . ALA A 1 93 ? -26.734 11.842 17.017 1.00 50.72 93 ALA A N 1
ATOM 723 C CA . ALA A 1 93 ? -27.079 12.704 18.130 1.00 50.72 93 ALA A CA 1
ATOM 724 C C . ALA A 1 93 ? -28.452 13.323 17.853 1.00 50.72 93 ALA A C 1
ATOM 726 O O . ALA A 1 93 ? -28.606 14.150 16.952 1.00 50.72 93 ALA A O 1
ATOM 727 N N . ARG A 1 94 ? -29.479 12.889 18.598 1.00 53.28 94 ARG A N 1
ATOM 728 C CA . ARG A 1 94 ? -30.807 13.491 18.483 1.00 53.28 94 ARG A CA 1
ATOM 729 C C . ARG A 1 94 ? -30.632 14.994 18.717 1.00 53.28 94 ARG A C 1
ATOM 731 O O . ARG A 1 94 ? -30.061 15.359 19.749 1.00 53.28 94 ARG A O 1
ATOM 738 N N . PRO A 1 95 ? -31.113 15.870 17.817 1.00 49.53 95 PRO A N 1
ATOM 739 C CA . PRO A 1 95 ? -31.021 17.301 18.038 1.00 49.53 95 PRO A CA 1
ATOM 740 C C . PRO A 1 95 ? -31.749 17.614 19.344 1.00 49.53 95 PRO A C 1
ATOM 742 O O . PRO A 1 95 ? -32.928 17.282 19.511 1.00 49.53 95 PRO A O 1
ATOM 745 N N . ARG A 1 96 ? -31.018 18.189 20.305 1.00 53.12 96 ARG A N 1
ATOM 746 C CA . ARG A 1 96 ? -31.563 18.601 21.601 1.00 53.12 96 ARG A CA 1
ATOM 747 C C . ARG A 1 96 ? -32.779 19.492 21.340 1.00 53.12 96 ARG A C 1
ATOM 749 O O . ARG A 1 96 ? -32.646 20.596 20.816 1.00 53.12 96 ARG A O 1
ATOM 756 N N . ARG A 1 97 ? -33.976 19.002 21.684 1.00 56.06 97 ARG A N 1
ATOM 757 C CA . 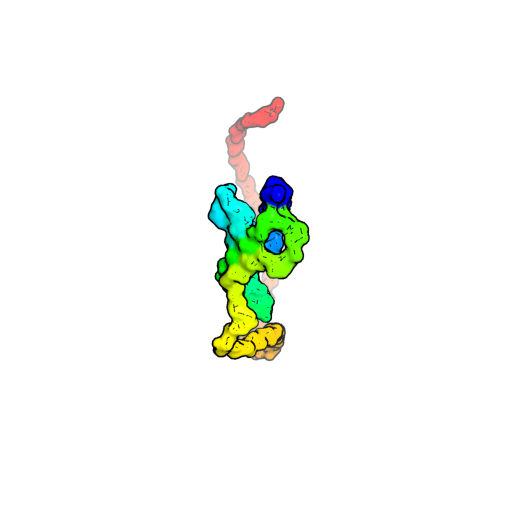ARG A 1 97 ? -35.195 19.817 21.695 1.00 56.06 97 ARG A CA 1
ATOM 758 C C . ARG A 1 97 ? -34.954 21.016 22.614 1.00 56.06 97 ARG A C 1
ATOM 760 O O . ARG A 1 97 ? -34.467 20.853 23.730 1.00 56.06 97 ARG A O 1
ATOM 767 N N . ARG A 1 98 ? -35.282 22.211 22.117 1.00 56.47 98 ARG A N 1
ATOM 768 C CA . ARG A 1 98 ? -35.217 23.476 22.862 1.00 56.47 98 ARG A CA 1
ATOM 769 C C . ARG A 1 98 ? -35.985 23.345 24.185 1.00 56.47 98 ARG A C 1
ATOM 771 O O . ARG A 1 98 ? -37.130 22.890 24.140 1.00 56.47 98 ARG A O 1
ATOM 778 N N . PRO A 1 99 ? -35.445 23.788 25.331 1.00 46.41 99 PRO A N 1
ATOM 779 C CA . PRO A 1 99 ? -36.278 23.991 26.502 1.00 46.41 99 PRO A CA 1
ATOM 780 C C . PRO A 1 99 ? -37.159 25.226 26.268 1.00 46.41 99 PRO A C 1
ATOM 782 O O . PRO A 1 99 ? -36.691 26.362 26.218 1.00 46.41 99 PRO A O 1
ATOM 785 N N . HIS A 1 100 ? -38.450 24.973 26.070 1.00 51.53 100 HIS A N 1
ATOM 786 C CA . HIS A 1 100 ? -39.518 25.955 26.204 1.00 51.53 100 HIS A CA 1
ATOM 787 C C . HIS A 1 100 ? -39.748 26.197 27.700 1.00 51.53 100 HIS A C 1
ATOM 789 O O . HIS A 1 100 ? -39.981 25.244 28.437 1.00 51.53 100 HIS A O 1
ATOM 795 N N . GLY A 1 101 ? -39.749 27.462 28.122 1.00 56.91 101 GLY A N 1
ATOM 796 C CA . GLY A 1 101 ? -40.301 27.864 29.416 1.00 56.91 101 GLY A CA 1
ATOM 797 C C . GLY A 1 101 ? -39.278 28.357 30.432 1.00 56.91 101 GLY A C 1
ATOM 798 O O . GLY A 1 101 ? -38.974 27.668 31.395 1.00 56.91 101 GLY A O 1
ATOM 799 N N . LEU A 1 102 ? -38.847 29.608 30.277 1.00 51.59 102 LEU A N 1
ATOM 800 C CA . LEU A 1 102 ? -38.545 30.452 31.431 1.00 51.59 102 LEU A CA 1
ATOM 801 C C . LEU A 1 102 ? -39.367 31.735 31.283 1.00 51.59 102 LEU A C 1
ATOM 803 O O . LEU A 1 102 ? -38.926 32.737 30.724 1.00 51.59 102 LEU A O 1
ATOM 807 N N . ARG A 1 103 ? -40.637 31.637 31.686 1.00 55.94 103 ARG A N 1
ATOM 808 C CA . ARG A 1 103 ? -41.469 32.799 31.988 1.00 55.94 103 ARG A CA 1
ATOM 809 C C . ARG A 1 103 ? -41.232 33.179 33.450 1.00 55.94 103 ARG A C 1
ATOM 811 O O . ARG A 1 103 ? -41.101 32.306 34.296 1.00 55.94 103 ARG A O 1
ATOM 818 N N . GLU A 1 104 ? -41.290 34.489 33.669 1.00 54.34 104 GLU A N 1
ATOM 819 C CA . GLU A 1 104 ? -41.552 35.189 34.935 1.00 54.34 104 GLU A CA 1
ATOM 820 C C . GLU A 1 104 ? -40.342 35.556 35.801 1.00 54.34 104 GLU A C 1
ATOM 822 O O . GLU A 1 104 ? -39.892 34.798 36.645 1.00 54.34 104 GLU A O 1
ATOM 827 N N . GLN A 1 105 ? -39.873 36.798 35.634 1.00 48.81 105 GLN A N 1
ATOM 828 C CA . GLN A 1 105 ? -40.049 37.854 36.646 1.00 48.81 105 GLN A CA 1
ATOM 829 C C . GLN A 1 105 ? -39.496 39.185 36.107 1.00 48.81 105 GLN A C 1
ATOM 831 O O . GLN A 1 105 ? -38.416 39.649 36.461 1.00 48.81 105 GLN A O 1
ATOM 836 N N . ARG A 1 106 ? -40.265 39.837 35.227 1.00 50.03 106 ARG A N 1
ATOM 837 C CA . ARG A 1 106 ? -40.100 41.273 34.972 1.00 50.03 106 ARG A CA 1
ATOM 838 C C . ARG A 1 106 ? -40.908 42.014 36.028 1.00 50.03 106 ARG A C 1
ATOM 840 O O . ARG A 1 106 ? -42.107 42.218 35.876 1.00 50.03 106 ARG A O 1
ATOM 847 N N . ARG A 1 107 ? -40.243 42.346 37.134 1.00 51.12 107 ARG A N 1
ATOM 848 C CA . ARG A 1 107 ? -40.782 43.230 38.166 1.00 51.12 107 ARG A CA 1
ATOM 849 C C . ARG A 1 107 ? -40.963 44.623 37.557 1.00 51.12 107 ARG A C 1
ATOM 851 O O . ARG A 1 107 ? -40.043 45.164 36.951 1.00 51.12 107 ARG A O 1
ATOM 858 N N . ALA A 1 108 ? -42.181 45.126 37.688 1.00 50.69 108 ALA A N 1
ATOM 859 C CA . ALA A 1 108 ? -42.657 46.414 37.217 1.00 50.69 108 ALA A CA 1
ATOM 860 C C . ALA A 1 108 ? -41.801 47.591 37.698 1.00 50.69 108 ALA A C 1
ATOM 862 O O . ALA A 1 108 ? -41.449 47.623 38.873 1.00 50.69 108 ALA A O 1
ATOM 863 N N . LEU A 1 109 ? -41.586 48.571 36.816 1.00 47.78 109 LEU A N 1
ATOM 864 C CA . LEU A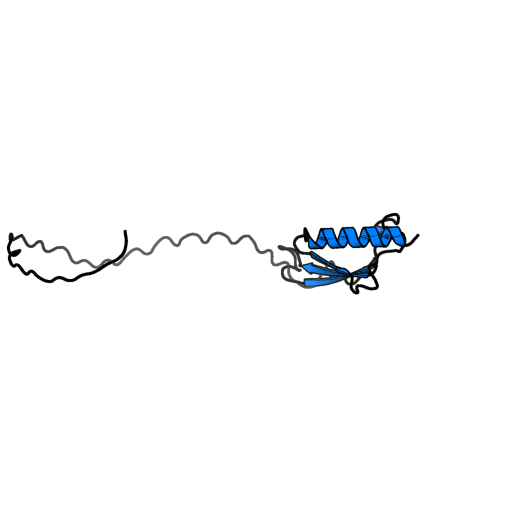 1 109 ? -41.691 50.002 37.111 1.00 47.78 109 LEU A CA 1
ATOM 865 C C . LEU A 1 109 ? -42.124 50.706 35.814 1.00 47.78 109 LEU A C 1
ATOM 867 O O . LEU A 1 109 ? -41.441 50.651 34.793 1.00 47.78 10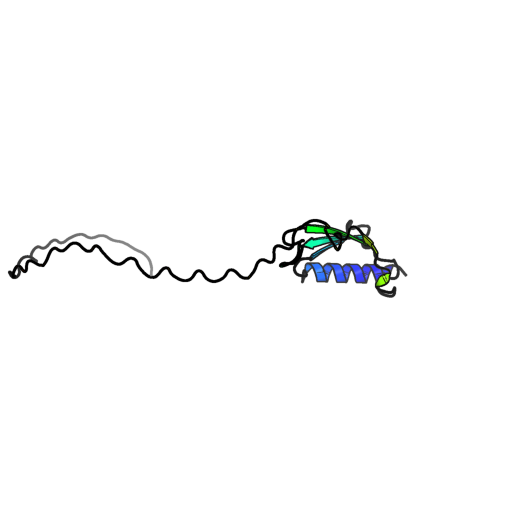9 LEU A O 1
ATOM 871 N N . GLU A 1 110 ? -43.323 51.272 35.868 1.00 53.88 110 GLU A N 1
ATOM 872 C CA . GLU A 1 110 ? -44.006 52.028 34.818 1.00 53.88 110 GLU A CA 1
ATOM 873 C C . GLU A 1 110 ? -43.413 53.445 34.613 1.00 53.88 110 GLU A C 1
ATOM 875 O O . GLU A 1 110 ? -42.580 53.889 35.409 1.00 53.88 110 GLU A O 1
ATOM 880 N N . PRO A 1 111 ? -43.787 54.142 33.521 1.00 48.50 111 PRO A N 1
ATOM 881 C CA . PRO A 1 111 ? -43.005 55.212 32.912 1.00 48.50 111 PRO A CA 1
ATOM 882 C C . PRO A 1 111 ? -43.299 56.591 33.512 1.00 48.50 111 PRO A C 1
ATOM 884 O O . PRO A 1 111 ? -44.441 56.920 33.830 1.00 48.50 111 PRO A O 1
ATOM 887 N N . ARG A 1 112 ? -42.278 57.455 33.575 1.00 43.16 112 ARG A N 1
ATOM 888 C CA . ARG A 1 112 ? -42.472 58.892 33.798 1.00 43.16 112 ARG A CA 1
ATOM 889 C C . ARG A 1 112 ? -42.099 59.654 32.535 1.00 43.16 112 ARG A C 1
ATOM 891 O O . ARG A 1 112 ? -40.932 59.775 32.180 1.00 43.16 112 ARG A O 1
ATOM 898 N N . ALA A 1 113 ? -43.137 60.116 31.850 1.00 48.69 113 ALA A N 1
ATOM 899 C CA . ALA A 1 113 ? -43.052 61.151 30.842 1.00 48.69 113 ALA A CA 1
ATOM 900 C C . ALA A 1 113 ? -42.598 62.455 31.503 1.00 48.69 113 ALA A C 1
ATOM 902 O O . ALA A 1 113 ? -43.270 62.930 32.418 1.00 48.69 113 ALA A O 1
ATOM 903 N N . GLU A 1 114 ? -41.521 63.055 31.004 1.00 50.34 114 GLU A N 1
ATOM 904 C CA . GLU A 1 114 ? -41.279 64.482 31.189 1.00 50.34 114 GLU A CA 1
ATOM 905 C C . GLU A 1 114 ? -41.113 65.148 29.827 1.00 50.34 114 GLU A C 1
ATOM 907 O O . GLU A 1 114 ? -40.500 64.619 28.899 1.00 50.34 114 GLU A O 1
ATOM 912 N N . ARG A 1 115 ? -41.845 66.255 29.720 1.00 46.69 115 ARG A N 1
ATOM 913 C CA . ARG A 1 115 ? -42.099 67.067 28.539 1.00 46.69 115 ARG A CA 1
ATOM 914 C C . ARG A 1 115 ? -40.882 67.927 28.221 1.00 46.69 115 ARG A C 1
ATOM 916 O O . ARG A 1 115 ? -39.990 68.080 29.044 1.00 46.69 115 ARG A O 1
ATOM 923 N N . GLY A 1 116 ? -40.876 68.421 26.988 1.00 43.25 116 GLY A N 1
ATOM 924 C CA . GLY A 1 116 ? -39.726 69.026 26.345 1.00 43.25 116 GLY A CA 1
ATOM 925 C C . GLY A 1 116 ? -39.269 70.355 26.921 1.00 43.25 116 GLY A C 1
ATOM 926 O O . GLY A 1 116 ? -39.985 71.002 27.671 1.00 43.25 116 GLY A O 1
ATOM 927 N N . GLU A 1 117 ? -38.106 70.769 26.435 1.00 49.12 117 GLU A N 1
ATOM 928 C CA . GLU A 1 117 ? -37.782 72.158 26.143 1.00 49.12 117 GLU A CA 1
ATOM 929 C C . GLU A 1 117 ? -36.707 72.192 25.043 1.00 49.12 117 GLU A C 1
ATOM 931 O O . GLU A 1 117 ? -35.896 71.276 24.900 1.00 49.12 117 GLU A O 1
ATOM 936 N N . ASP A 1 118 ? -36.847 73.215 24.207 1.00 47.19 118 ASP A N 1
ATOM 937 C CA . ASP A 1 118 ? -36.237 73.486 22.901 1.00 47.19 118 ASP A CA 1
ATOM 938 C C . ASP A 1 118 ? -34.838 74.166 23.087 1.00 47.19 118 ASP A C 1
ATOM 940 O O . ASP A 1 118 ? -34.234 74.045 24.152 1.00 47.19 118 ASP A O 1
ATOM 944 N N . PRO A 1 119 ? -34.218 74.837 22.102 1.00 51.25 119 PRO A N 1
ATOM 945 C CA . PRO A 1 119 ? -32.934 74.484 21.520 1.00 51.25 119 PRO A CA 1
ATOM 946 C C . PRO A 1 119 ? -31.874 75.569 21.786 1.00 51.25 119 PRO A C 1
ATOM 948 O O . PRO A 1 119 ? -32.030 76.735 21.424 1.00 51.25 119 PRO A O 1
ATOM 951 N N . ALA A 1 120 ? -30.720 75.217 22.337 1.00 43.38 120 ALA A N 1
ATOM 952 C CA . ALA A 1 120 ? -29.629 76.180 22.410 1.00 43.38 120 ALA A CA 1
ATOM 953 C C . ALA A 1 120 ? -28.275 75.509 22.247 1.00 43.38 120 ALA A C 1
ATOM 955 O O . ALA A 1 120 ? -28.029 74.421 22.754 1.00 43.38 120 ALA A O 1
ATOM 956 N N . VAL A 1 121 ? -27.380 76.261 21.610 1.00 52.59 121 VAL A N 1
ATOM 957 C CA . VAL A 1 121 ? -25.933 76.048 21.521 1.00 52.59 121 VAL A CA 1
ATOM 958 C C . VAL A 1 121 ? -25.469 75.238 20.308 1.00 52.59 121 VAL A C 1
ATOM 960 O O . VAL A 1 121 ? -25.055 74.086 20.390 1.00 52.59 121 VAL A O 1
ATOM 963 N N . ARG A 1 122 ? -25.341 75.937 19.174 1.00 45.19 122 ARG A N 1
ATOM 964 C CA . ARG A 1 122 ? -24.125 75.782 18.366 1.00 45.19 122 ARG A CA 1
ATOM 965 C C . ARG A 1 122 ? -23.669 77.121 17.796 1.00 45.19 122 ARG A C 1
ATOM 967 O O . ARG A 1 122 ? -23.948 77.474 16.659 1.00 45.19 122 ARG A O 1
ATOM 974 N N . GLY A 1 123 ? -22.952 77.860 18.633 1.00 42.66 123 GLY A N 1
ATOM 975 C CA . GLY A 1 123 ? -22.085 78.959 18.232 1.00 42.66 123 GLY A CA 1
ATOM 976 C C . GLY A 1 123 ? -20.706 78.752 18.854 1.00 42.66 123 GLY A C 1
ATOM 977 O O . GLY A 1 123 ? -20.623 78.217 19.958 1.00 42.66 123 GLY A O 1
ATOM 978 N N . GLN A 1 124 ? -19.678 79.241 18.148 1.00 53.28 124 GLN A N 1
ATOM 979 C CA . GLN A 1 124 ? -18.229 79.262 18.445 1.00 53.28 124 GLN A CA 1
ATOM 980 C C . GLN A 1 124 ? -17.443 78.180 17.675 1.00 53.28 124 GLN A C 1
ATOM 982 O O . GLN A 1 124 ? -17.489 77.003 18.012 1.00 53.28 124 GLN A O 1
ATOM 987 N N . HIS A 1 125 ? -16.925 78.462 16.470 1.00 42.91 125 HIS A N 1
ATOM 988 C CA . HIS A 1 125 ? -15.730 79.264 16.122 1.00 42.91 125 HIS A CA 1
ATOM 989 C C . HIS A 1 125 ? -14.433 78.834 16.825 1.00 42.91 125 HIS A C 1
ATOM 991 O O . HIS A 1 125 ? -14.190 79.226 17.957 1.00 42.91 125 HIS A O 1
ATOM 997 N N . ALA A 1 126 ? -13.590 78.108 16.083 1.00 51.97 126 ALA A N 1
ATOM 998 C CA . ALA A 1 126 ? -12.128 78.246 15.955 1.00 51.97 126 ALA A CA 1
ATOM 999 C C . ALA A 1 126 ? -11.651 77.010 15.158 1.00 51.97 126 ALA A C 1
ATOM 1001 O O . ALA A 1 126 ? -11.923 75.888 15.557 1.00 51.97 126 ALA A O 1
ATOM 1002 N N . GLY A 1 127 ? -11.050 77.077 13.971 1.00 41.19 127 GLY A N 1
ATOM 1003 C CA . GLY A 1 127 ? -10.205 78.119 13.411 1.00 41.19 127 GLY A CA 1
ATOM 1004 C C . GLY A 1 127 ? -8.739 77.750 13.630 1.00 41.19 127 GLY A C 1
ATOM 1005 O O . GLY A 1 127 ? -8.278 77.814 14.764 1.00 41.19 127 GLY A O 1
ATOM 1006 N N . ARG A 1 128 ? -8.028 77.489 12.517 1.00 42.41 128 ARG A N 1
ATOM 1007 C CA . ARG A 1 128 ? -6.555 77.395 12.375 1.00 42.41 128 ARG A CA 1
ATOM 1008 C C . ARG A 1 128 ? -5.893 76.141 12.972 1.00 42.41 128 ARG A C 1
ATOM 1010 O O . ARG A 1 128 ? -6.316 75.648 13.998 1.00 42.41 128 ARG A O 1
ATOM 1017 N N . ALA A 1 129 ? -4.833 75.569 12.408 1.00 52.03 129 ALA A N 1
ATOM 1018 C CA . ALA A 1 129 ? -3.903 75.957 11.346 1.00 52.03 129 ALA A CA 1
ATOM 1019 C C . ALA A 1 129 ? -3.324 74.638 10.772 1.00 52.03 129 ALA A C 1
ATOM 1021 O O . ALA A 1 129 ? -3.142 73.679 11.510 1.00 52.03 129 ALA A O 1
ATOM 1022 N N . GLU A 1 130 ? -3.260 74.447 9.457 1.00 52.59 130 GLU A N 1
ATOM 1023 C CA . GLU A 1 130 ? -2.135 74.836 8.591 1.00 52.59 130 GLU A CA 1
ATOM 1024 C C . GLU A 1 130 ? -0.860 73.996 8.802 1.00 52.59 130 GLU A C 1
ATOM 1026 O O . GLU A 1 130 ? -0.167 74.154 9.800 1.00 52.59 130 GLU A O 1
ATOM 1031 N N . ARG A 1 131 ? -0.540 73.160 7.804 1.00 54.66 131 ARG A N 1
ATOM 1032 C CA . ARG A 1 131 ? 0.753 73.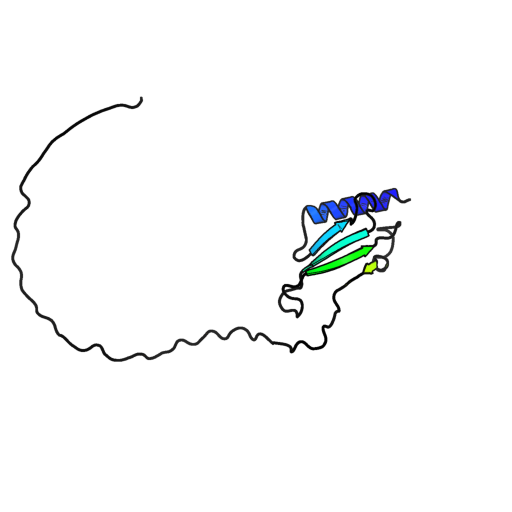023 7.085 1.00 54.66 131 ARG A CA 1
ATOM 1033 C C . ARG A 1 131 ? 0.842 71.616 6.484 1.00 54.66 131 ARG A C 1
ATOM 1035 O O . ARG A 1 131 ? 0.644 70.637 7.185 1.00 54.66 131 ARG A O 1
ATOM 1042 N N . ARG A 1 132 ? 0.866 71.517 5.145 1.00 55.03 132 ARG A N 1
ATOM 1043 C CA . ARG A 1 132 ? 2.071 71.411 4.277 1.00 55.03 132 ARG A CA 1
ATOM 1044 C C . ARG A 1 132 ? 2.829 70.103 4.565 1.00 55.03 132 ARG A C 1
ATOM 1046 O O . ARG A 1 132 ? 3.119 69.825 5.710 1.00 55.03 132 ARG A O 1
ATOM 1053 N N . GLU A 1 133 ? 3.233 69.281 3.605 1.00 53.34 133 GLU A N 1
ATOM 1054 C CA . GLU A 1 133 ? 3.521 69.511 2.192 1.00 53.34 133 GLU A CA 1
ATOM 1055 C C . GLU A 1 133 ? 3.685 68.156 1.470 1.00 53.34 133 GLU A C 1
ATOM 1057 O O . GLU A 1 133 ? 4.006 67.157 2.101 1.00 53.34 133 GLU A O 1
ATOM 1062 N N . ARG A 1 134 ? 3.575 68.198 0.134 1.00 50.44 134 ARG A N 1
ATOM 1063 C CA . ARG A 1 134 ? 4.258 67.343 -0.862 1.00 50.44 134 ARG A CA 1
ATOM 1064 C C . ARG A 1 134 ? 4.039 65.822 -0.841 1.00 50.44 134 ARG A C 1
ATOM 1066 O O . ARG A 1 134 ? 4.709 65.091 -0.122 1.00 50.44 134 ARG A O 1
ATOM 1073 N N . SER A 1 135 ? 3.384 65.334 -1.896 1.00 58.50 135 SER A N 1
ATOM 1074 C CA . SER A 1 135 ? 4.102 64.529 -2.899 1.00 58.50 135 SER A CA 1
ATOM 1075 C C . SER A 1 135 ? 3.307 64.340 -4.194 1.00 58.50 135 SER A C 1
ATOM 1077 O O . SER A 1 135 ? 2.207 63.808 -4.178 1.00 58.50 135 SER A O 1
ATOM 1079 N N . GLN A 1 136 ? 3.966 64.718 -5.293 1.00 60.91 136 GLN A N 1
ATOM 1080 C CA . GLN A 1 136 ? 3.983 64.024 -6.586 1.00 60.91 136 GLN A CA 1
ATOM 1081 C C . GLN A 1 136 ? 2.719 64.076 -7.463 1.00 60.91 136 GLN A C 1
ATOM 1083 O O . GLN A 1 136 ? 1.894 63.168 -7.431 1.00 60.91 136 GLN A O 1
ATOM 1088 N N . ARG A 1 137 ? 2.666 65.056 -8.377 1.00 57.38 137 ARG A N 1
ATOM 1089 C CA . ARG A 1 137 ? 2.827 64.792 -9.819 1.00 57.38 137 ARG A CA 1
ATOM 1090 C C . ARG A 1 137 ? 3.147 66.065 -10.594 1.00 57.38 137 ARG A C 1
ATOM 1092 O O . ARG A 1 137 ? 2.721 67.143 -10.128 1.00 57.38 137 ARG A O 1
#

Secondary structure (DSSP, 8-state):
-THHHHHHHHHHHHHHHHSPPTTEEEEEEETTEEEEEEEEEEPPTTSTTTT-EEEEEEE--TTTTTS-GGGSEEESPPPS--TT-----------------------------------------------------

InterPro domains:
  IPR000608 Ubiquitin-conjugating (UBC), catalytic core domain [PF00179] (8-68)
  IPR000608 Ubiquitin-conjugating (UBC), catalytic core domain [PS50127] (4-137)
  IPR016135 Ubiquitin-conjugating enzyme/RWD-like [G3DSA:3.10.110.10] (2-93)
  IPR016135 Ubiquitin-conjugating enzyme/RWD-like [SSF54495] (5-68)
  IPR050113 Ubiquitin-conjugating enzyme E2-like [PTHR24067] (4-68)

pLDDT: mean 70.2, std 18.23, range [41.19, 93.69]

Foldseek 3Di:
DLVVQLVVLVVVQVVCVVPPDPQKDKAAPDPVDSQKMKMWGQDDPPDPRHRHIWIKIWGHDSPPPVDDPVPTDIPRDDPPDDPDDPPPPPDPPDPPDDDPDDDDDPDDDDDDDDDDDDDDDDDDDDDDDDDDDDDDD

Radius of gyration: 37.32 Å; chains: 1; bounding box: 61×92×56 Å